Protein AF-A0A963VXR7-F1 (afdb_monomer_lite)

Secondary structure (DSSP, 8-state):
-HHHHHHHHHHHHTT--GGG---EETTEE-BTT--TT--HHHHTT-B--S--SHHHHTTT-S----

Radius of gyration: 11.06 Å; chains: 1; bounding box: 27×26×21 Å

pLDDT: mean 94.73, std 2.08, range [87.19, 97.44]

Sequence (66 aa):
GAAALACLDLLVLMGMRPENIVPTDIEGVVYRGRTSLMDEWKARHAADTDARSLREALDGADIFLG

Structure (mmCIF, N/CA/C/O backbone):
data_AF-A0A963VXR7-F1
#
_entry.id   AF-A0A963VXR7-F1
#
loop_
_atom_site.group_PDB
_atom_site.id
_atom_site.type_symbol
_atom_site.label_atom_id
_atom_site.label_alt_id
_atom_site.label_comp_id
_atom_site.label_asym_id
_atom_site.label_entity_id
_atom_site.label_seq_id
_atom_site.pdbx_PDB_ins_code
_atom_site.Cartn_x
_atom_site.Cartn_y
_atom_site.Cartn_z
_atom_site.occupancy
_atom_site.B_iso_or_equiv
_atom_site.auth_seq_id
_atom_site.auth_comp_id
_atom_site.auth_asym_id
_atom_site.auth_atom_id
_atom_site.pdbx_PDB_model_num
ATOM 1 N N . GLY A 1 1 ? 1.761 0.519 -8.551 1.00 87.19 1 GLY A N 1
ATOM 2 C CA . GLY A 1 1 ? 2.293 1.139 -9.789 1.00 87.19 1 GLY A CA 1
ATOM 3 C C . GLY A 1 1 ? 2.123 2.648 -9.736 1.00 87.19 1 GLY A C 1
ATOM 4 O O . GLY A 1 1 ? 1.542 3.126 -8.771 1.00 87.19 1 GLY A O 1
ATOM 5 N N . ALA A 1 2 ? 2.600 3.391 -10.740 1.00 92.12 2 ALA A N 1
ATOM 6 C CA . ALA A 1 2 ? 2.627 4.862 -10.702 1.00 92.12 2 ALA A CA 1
ATOM 7 C C . ALA A 1 2 ? 1.242 5.507 -10.498 1.00 92.12 2 ALA A C 1
ATOM 9 O O . ALA A 1 2 ? 1.102 6.371 -9.640 1.00 92.12 2 ALA A O 1
ATOM 10 N N . ALA A 1 3 ? 0.212 5.042 -11.218 1.00 94.12 3 ALA A N 1
ATOM 11 C CA . ALA A 1 3 ? -1.153 5.556 -11.067 1.00 94.12 3 ALA A CA 1
ATOM 12 C C . ALA A 1 3 ? -1.692 5.361 -9.639 1.00 94.12 3 ALA A C 1
ATOM 14 O O . ALA A 1 3 ? -2.123 6.319 -9.008 1.00 94.12 3 ALA A O 1
ATOM 15 N N . ALA A 1 4 ? -1.571 4.143 -9.098 1.00 94.25 4 ALA A N 1
ATOM 16 C CA . ALA A 1 4 ? -1.989 3.842 -7.730 1.00 94.25 4 ALA A CA 1
ATOM 17 C C . ALA A 1 4 ? -1.260 4.716 -6.695 1.00 94.25 4 ALA A C 1
ATOM 19 O O . ALA A 1 4 ? -1.893 5.262 -5.801 1.00 94.25 4 ALA A O 1
ATOM 20 N N . LEU A 1 5 ? 0.056 4.905 -6.841 1.00 94.50 5 LEU A N 1
ATOM 21 C CA . LEU A 1 5 ? 0.847 5.745 -5.936 1.00 94.50 5 LEU A CA 1
ATOM 22 C C . LEU A 1 5 ? 0.418 7.219 -5.984 1.00 94.50 5 LEU A C 1
ATOM 24 O O . LEU A 1 5 ? 0.301 7.848 -4.938 1.00 94.50 5 LEU A O 1
ATOM 28 N N . ALA A 1 6 ? 0.121 7.750 -7.173 1.00 95.38 6 ALA A N 1
ATOM 29 C CA . ALA A 1 6 ? -0.387 9.111 -7.326 1.00 95.38 6 ALA A CA 1
ATOM 30 C C . ALA A 1 6 ? -1.784 9.283 -6.704 1.00 95.38 6 ALA A C 1
ATOM 32 O O . ALA A 1 6 ? -2.055 10.296 -6.061 1.00 95.38 6 ALA A O 1
ATOM 33 N N . CYS A 1 7 ? -2.665 8.288 -6.847 1.00 95.56 7 CYS A N 1
ATOM 34 C CA . CYS A 1 7 ? -3.969 8.296 -6.188 1.00 95.56 7 CYS A CA 1
ATOM 35 C C . CYS A 1 7 ? -3.840 8.241 -4.661 1.00 95.56 7 CYS A C 1
ATOM 37 O O . CYS A 1 7 ? -4.544 8.974 -3.971 1.00 95.56 7 CYS A O 1
ATOM 39 N N . LEU A 1 8 ? -2.929 7.419 -4.129 1.00 95.00 8 LEU A N 1
ATOM 40 C CA . LEU A 1 8 ? -2.653 7.372 -2.692 1.00 95.00 8 LEU A CA 1
ATOM 41 C C . LEU A 1 8 ? -2.135 8.718 -2.176 1.00 95.00 8 LEU A C 1
ATOM 43 O O . LEU A 1 8 ? -2.644 9.207 -1.170 1.00 95.00 8 LEU A O 1
ATOM 47 N N . ASP A 1 9 ? -1.194 9.347 -2.882 1.00 95.19 9 ASP A N 1
ATOM 48 C CA . ASP A 1 9 ? -0.696 10.683 -2.532 1.00 95.19 9 ASP A CA 1
ATOM 49 C C . ASP A 1 9 ? -1.815 11.724 -2.517 1.00 95.19 9 ASP A C 1
ATOM 51 O O . ASP A 1 9 ? -1.906 12.520 -1.583 1.00 95.19 9 ASP A O 1
ATOM 55 N N . LEU A 1 10 ? -2.697 11.701 -3.520 1.00 96.12 10 LEU A N 1
ATOM 56 C CA . LEU A 1 10 ? -3.847 12.597 -3.576 1.00 96.12 10 LEU A CA 1
ATOM 57 C C . LEU A 1 10 ? -4.786 12.380 -2.383 1.00 96.12 10 LEU A C 1
ATOM 59 O O . LEU A 1 10 ? -5.243 13.347 -1.781 1.00 96.12 10 LEU A O 1
ATOM 63 N N . LEU A 1 11 ? -5.066 11.129 -2.013 1.00 95.44 11 LEU A N 1
ATOM 64 C CA . LEU A 1 11 ? -5.929 10.824 -0.872 1.00 95.44 11 LEU A CA 1
ATOM 65 C C . LEU A 1 11 ? -5.314 11.305 0.445 1.00 95.44 11 LEU A C 1
ATOM 67 O O . LEU A 1 11 ? -6.016 11.899 1.264 1.00 95.44 11 LEU A O 1
ATOM 71 N N . VAL A 1 12 ? -4.008 11.105 0.630 1.00 95.12 12 VAL A N 1
ATOM 72 C CA . VAL A 1 12 ? -3.280 11.619 1.797 1.00 95.12 12 VAL A CA 1
ATOM 73 C C . VAL A 1 12 ? -3.314 13.148 1.823 1.00 95.12 12 VAL A C 1
ATOM 75 O O . VAL A 1 12 ? -3.609 13.735 2.862 1.00 95.12 12 VAL A O 1
ATOM 78 N N . LEU A 1 13 ? -3.112 13.802 0.676 1.00 97.25 13 LEU A N 1
ATOM 79 C CA . LEU A 1 13 ? -3.213 15.257 0.541 1.00 97.25 13 LEU A CA 1
ATOM 80 C C . LEU A 1 13 ? -4.614 15.784 0.896 1.00 97.25 13 LEU A C 1
ATOM 82 O O . LEU A 1 13 ? -4.735 16.865 1.466 1.00 97.25 13 LEU A O 1
ATOM 86 N N . MET A 1 14 ? -5.668 15.020 0.601 1.00 97.44 14 MET A N 1
ATOM 87 C CA . MET A 1 14 ? -7.053 15.344 0.968 1.00 97.44 14 MET A CA 1
ATOM 88 C C . MET A 1 14 ? -7.394 15.037 2.437 1.00 97.44 14 MET A C 1
ATOM 90 O O . MET A 1 14 ? -8.516 15.300 2.867 1.00 97.44 14 MET A O 1
ATOM 94 N N . GLY A 1 15 ? -6.447 14.511 3.220 1.00 97.00 15 GLY A N 1
ATOM 95 C CA . GLY A 1 15 ? -6.602 14.269 4.655 1.00 97.00 15 GLY A CA 1
ATOM 96 C C . GLY A 1 15 ? -6.803 12.805 5.048 1.00 97.00 15 GLY A C 1
ATOM 97 O O . GLY A 1 15 ? -7.082 12.532 6.217 1.00 97.00 15 GLY A O 1
ATOM 98 N N . MET A 1 16 ? -6.653 11.849 4.122 1.00 96.00 16 MET A N 1
ATOM 99 C CA . MET A 1 16 ? -6.617 10.437 4.502 1.00 96.00 16 MET A CA 1
ATOM 100 C C . MET A 1 16 ? -5.366 10.149 5.334 1.00 96.00 16 MET A C 1
ATOM 102 O O . MET A 1 16 ? -4.244 10.459 4.935 1.00 96.00 16 MET A O 1
ATOM 106 N N . ARG A 1 17 ? -5.561 9.527 6.497 1.00 95.56 17 ARG A N 1
ATOM 107 C CA . ARG A 1 17 ? -4.456 9.134 7.369 1.00 95.56 17 ARG A CA 1
ATOM 108 C C . ARG A 1 17 ? -3.711 7.933 6.767 1.00 95.56 17 ARG A C 1
ATOM 110 O O . ARG A 1 17 ? -4.379 6.952 6.432 1.00 95.56 17 ARG A O 1
ATOM 117 N N . PRO A 1 18 ? -2.371 7.972 6.631 1.00 93.38 18 PRO A N 1
ATOM 118 C CA . PRO A 1 18 ? -1.599 6.879 6.038 1.00 93.38 18 PRO A CA 1
ATOM 119 C C . PRO A 1 18 ? -1.798 5.520 6.716 1.00 93.38 18 PRO A C 1
ATOM 121 O O . PRO A 1 18 ? -1.760 4.504 6.031 1.00 93.38 18 PRO A O 1
ATOM 124 N N . GLU A 1 19 ? -2.056 5.477 8.027 1.00 94.81 19 GLU A N 1
ATOM 125 C CA . GLU A 1 19 ? -2.326 4.224 8.745 1.00 94.81 19 GLU A CA 1
ATOM 126 C C . GLU A 1 19 ? -3.611 3.503 8.300 1.00 94.81 19 GLU A C 1
ATOM 128 O O . GLU A 1 19 ? -3.753 2.312 8.554 1.00 94.81 19 GLU A O 1
ATOM 133 N N . ASN A 1 20 ? -4.523 4.189 7.602 1.00 95.56 20 ASN A N 1
ATOM 134 C CA . ASN A 1 20 ? -5.750 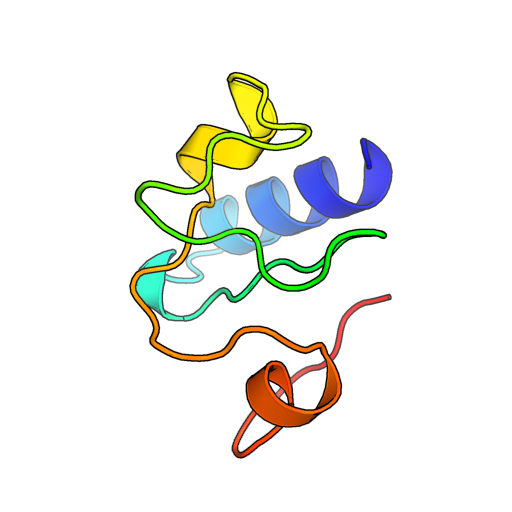3.594 7.065 1.00 95.56 20 ASN A CA 1
ATOM 135 C C . ASN A 1 20 ? -5.562 3.010 5.649 1.00 95.56 20 ASN A C 1
ATOM 137 O O . ASN A 1 20 ? -6.536 2.610 5.016 1.00 95.56 20 ASN A O 1
ATOM 141 N N . ILE A 1 21 ? -4.342 3.026 5.105 1.00 96.06 21 ILE A N 1
ATOM 142 C CA . ILE A 1 21 ? -4.056 2.633 3.723 1.00 96.06 21 ILE A CA 1
ATOM 143 C C . ILE A 1 21 ? 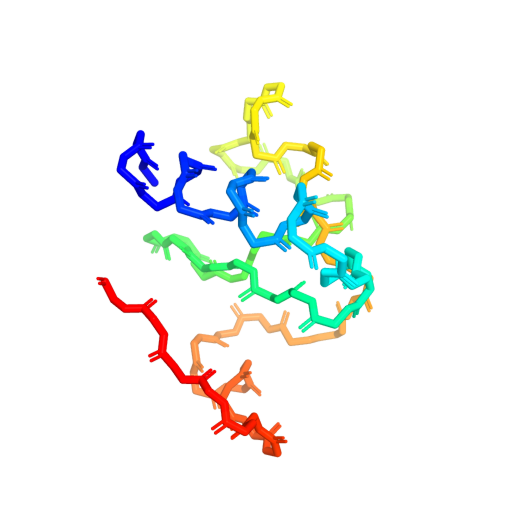-3.278 1.319 3.723 1.00 96.06 21 ILE A C 1
ATOM 145 O O . ILE A 1 21 ? -2.200 1.230 4.305 1.00 96.06 21 ILE A O 1
ATOM 149 N N . VAL A 1 22 ? -3.784 0.324 2.991 1.00 97.06 22 VAL A N 1
ATOM 150 C CA . VAL A 1 22 ? -3.095 -0.955 2.766 1.00 97.06 22 VAL A CA 1
ATOM 151 C C . VAL A 1 22 ? -2.860 -1.146 1.263 1.00 97.06 22 VAL A C 1
ATOM 153 O O . VAL A 1 22 ? -3.761 -1.587 0.547 1.00 97.06 22 VAL A O 1
ATOM 156 N N . PRO A 1 23 ? -1.669 -0.802 0.737 1.00 96.25 23 PRO A N 1
ATOM 157 C CA . PRO A 1 23 ? -1.367 -0.993 -0.673 1.00 96.25 23 PRO A CA 1
ATOM 158 C C . PRO A 1 23 ? -1.074 -2.463 -0.971 1.00 96.25 23 PRO A C 1
ATOM 160 O O . PRO A 1 23 ? -0.449 -3.164 -0.172 1.00 96.25 23 PRO A O 1
ATOM 163 N N . THR A 1 24 ? -1.445 -2.911 -2.169 1.00 96.31 24 THR A N 1
ATOM 164 C CA . THR A 1 24 ? -1.098 -4.243 -2.678 1.00 96.31 24 THR A CA 1
ATOM 165 C C . THR A 1 24 ? -0.468 -4.150 -4.067 1.00 96.31 24 THR A C 1
ATOM 167 O O . THR A 1 24 ? -0.721 -3.212 -4.827 1.00 96.31 24 THR A O 1
ATOM 170 N N . ASP A 1 25 ? 0.405 -5.099 -4.393 1.00 95.19 25 ASP A N 1
ATOM 171 C CA . ASP A 1 25 ? 0.971 -5.294 -5.726 1.00 95.19 25 ASP A CA 1
ATOM 172 C C . ASP A 1 25 ? 1.028 -6.788 -6.091 1.00 95.19 25 ASP A C 1
ATOM 174 O O . ASP A 1 25 ? 0.370 -7.613 -5.460 1.00 95.19 25 ASP A O 1
ATOM 178 N N . ILE A 1 26 ? 1.787 -7.141 -7.135 1.00 94.31 26 ILE A N 1
ATOM 179 C CA . ILE A 1 26 ? 1.896 -8.526 -7.621 1.00 94.31 26 ILE A CA 1
ATOM 180 C C . ILE A 1 26 ? 2.425 -9.512 -6.564 1.00 94.31 26 ILE A C 1
ATOM 182 O O . ILE A 1 26 ? 2.112 -10.695 -6.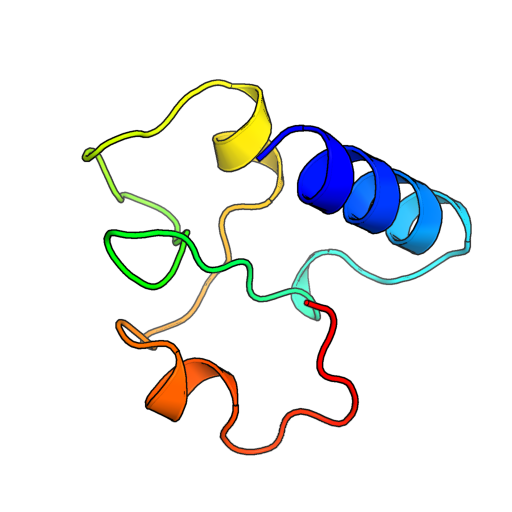639 1.00 94.31 26 ILE A O 1
ATOM 186 N N . GLU A 1 27 ? 3.166 -9.039 -5.558 1.00 94.62 27 GLU A N 1
ATOM 187 C CA . GLU A 1 27 ? 3.691 -9.868 -4.462 1.00 94.62 27 GLU A CA 1
ATOM 188 C C . GLU A 1 27 ? 2.759 -9.876 -3.237 1.00 94.62 27 GLU A C 1
ATOM 190 O O . GLU A 1 27 ? 3.085 -10.473 -2.213 1.00 94.62 27 GLU A O 1
ATOM 195 N N . GLY A 1 28 ? 1.612 -9.194 -3.307 1.00 95.75 28 GLY A N 1
ATOM 196 C CA . GLY A 1 28 ? 0.681 -9.032 -2.194 1.00 95.75 28 GLY A CA 1
ATOM 197 C C . GLY A 1 28 ? 0.845 -7.695 -1.476 1.00 95.75 28 GLY A C 1
ATOM 198 O O . GLY A 1 28 ? 1.062 -6.657 -2.103 1.00 95.75 28 GLY A O 1
ATOM 199 N N . VAL A 1 29 ? 0.673 -7.691 -0.154 1.00 96.94 29 VAL A N 1
ATOM 200 C CA . VAL A 1 29 ? 0.639 -6.451 0.642 1.00 96.94 29 VAL A CA 1
ATOM 201 C C . VAL A 1 29 ? 2.007 -5.759 0.662 1.00 96.94 29 VAL A C 1
ATOM 203 O O . VAL A 1 29 ? 3.062 -6.391 0.750 1.00 96.94 29 VAL A O 1
ATOM 206 N N . VAL A 1 30 ? 2.002 -4.430 0.581 1.00 96.69 30 VAL A N 1
ATOM 207 C CA . VAL A 1 30 ? 3.177 -3.583 0.808 1.00 96.69 30 VAL A CA 1
ATOM 208 C C . VAL A 1 30 ? 3.223 -3.249 2.300 1.00 96.69 30 VAL A C 1
ATOM 210 O O . VAL A 1 30 ? 2.512 -2.358 2.757 1.00 96.69 30 VAL A O 1
ATOM 213 N N . TYR A 1 31 ? 4.034 -3.984 3.066 1.00 96.31 31 TYR A N 1
ATOM 214 C CA . TYR A 1 31 ? 4.113 -3.876 4.529 1.00 96.31 31 TYR A CA 1
ATOM 215 C C . TYR A 1 31 ? 5.521 -3.505 5.023 1.00 96.31 31 TYR A C 1
ATOM 217 O O . TYR A 1 31 ? 6.519 -3.662 4.309 1.00 96.31 31 TYR A O 1
ATOM 225 N N . ARG A 1 32 ? 5.620 -3.010 6.263 1.00 94.62 32 ARG A N 1
ATOM 226 C CA . ARG A 1 32 ? 6.905 -2.658 6.894 1.00 94.62 32 ARG A CA 1
ATOM 227 C C . ARG A 1 32 ? 7.817 -3.880 7.038 1.00 94.62 32 ARG A C 1
ATOM 229 O O . ARG A 1 32 ? 7.431 -4.895 7.601 1.00 94.62 32 ARG A O 1
ATOM 236 N N . GLY A 1 33 ? 9.058 -3.771 6.564 1.00 92.12 33 GLY A N 1
ATOM 237 C CA . GLY A 1 33 ? 10.038 -4.865 6.615 1.00 92.12 33 GLY A CA 1
ATOM 238 C C . GLY A 1 33 ? 9.985 -5.833 5.427 1.00 92.12 33 GLY A C 1
ATOM 239 O O . GLY A 1 33 ? 10.813 -6.740 5.351 1.00 92.12 33 GLY A O 1
ATOM 240 N N . ARG A 1 34 ? 9.074 -5.632 4.465 1.00 94.94 34 ARG A N 1
ATOM 241 C CA . ARG A 1 34 ? 9.128 -6.309 3.164 1.00 94.94 34 ARG A CA 1
ATOM 242 C C . ARG A 1 34 ? 10.398 -5.899 2.409 1.00 94.94 34 ARG A C 1
ATOM 244 O O . ARG A 1 34 ? 10.755 -4.726 2.388 1.00 94.94 34 ARG A O 1
ATOM 251 N N . THR A 1 35 ? 11.058 -6.853 1.755 1.00 93.88 35 THR A N 1
ATOM 252 C CA . THR A 1 35 ? 12.257 -6.601 0.930 1.00 93.88 35 THR A CA 1
ATOM 253 C C . THR A 1 35 ? 12.001 -6.774 -0.569 1.00 93.88 35 THR A C 1
ATOM 255 O O . THR A 1 35 ? 12.674 -6.149 -1.386 1.00 93.88 35 THR A O 1
ATOM 258 N N . SER A 1 36 ? 11.018 -7.591 -0.957 1.00 92.94 36 SER A N 1
ATOM 259 C CA . SER A 1 36 ? 10.716 -7.899 -2.358 1.00 92.94 36 SER A CA 1
ATOM 260 C C . SER A 1 36 ? 10.024 -6.740 -3.078 1.00 92.94 36 SER A C 1
ATOM 262 O O . SER A 1 36 ? 9.001 -6.230 -2.621 1.00 92.94 36 SER A O 1
ATOM 264 N N . LEU A 1 37 ? 10.548 -6.349 -4.245 1.00 91.44 37 LEU A N 1
ATOM 265 C CA . LEU A 1 37 ? 9.991 -5.294 -5.111 1.00 91.44 37 LEU A CA 1
ATOM 266 C C . LEU A 1 37 ? 9.669 -3.977 -4.376 1.00 91.44 37 LEU A C 1
ATOM 268 O O . LEU A 1 37 ? 8.693 -3.305 -4.721 1.00 91.44 37 LEU A O 1
ATOM 272 N N . MET A 1 38 ? 10.473 -3.622 -3.372 1.00 92.31 38 MET A N 1
ATOM 273 C CA . MET A 1 38 ? 10.341 -2.376 -2.622 1.00 92.31 38 MET A CA 1
ATOM 274 C C . MET A 1 38 ? 11.255 -1.300 -3.203 1.00 92.31 38 MET A C 1
ATOM 276 O O . MET A 1 38 ? 12.469 -1.471 -3.269 1.00 92.31 38 MET A O 1
ATOM 280 N N . ASP A 1 39 ? 10.651 -0.184 -3.592 1.00 92.25 39 ASP A N 1
ATOM 281 C CA . ASP A 1 39 ? 11.327 1.061 -3.945 1.00 92.25 39 ASP A CA 1
ATOM 282 C C . ASP A 1 39 ? 10.970 2.154 -2.918 1.00 92.25 39 ASP A C 1
ATOM 284 O O . ASP A 1 39 ? 10.136 1.949 -2.028 1.00 92.25 39 ASP A O 1
ATOM 288 N N . GLU A 1 40 ? 11.605 3.322 -3.024 1.00 90.75 40 GLU A N 1
ATOM 289 C CA . GLU A 1 40 ? 11.365 4.461 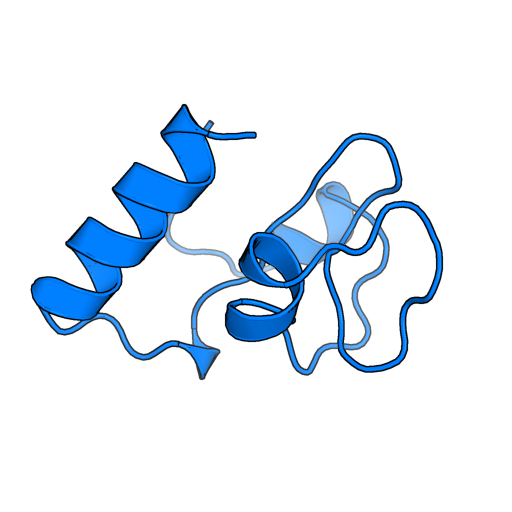-2.125 1.00 90.75 40 GLU A CA 1
ATOM 290 C C . GLU A 1 40 ? 9.900 4.943 -2.135 1.00 90.75 40 GLU A C 1
ATOM 292 O O . GLU A 1 40 ? 9.366 5.366 -1.106 1.00 90.75 40 GLU A O 1
ATOM 297 N N . TRP A 1 41 ? 9.215 4.809 -3.275 1.00 91.31 41 TRP A N 1
ATOM 298 C CA . TRP A 1 41 ? 7.839 5.263 -3.480 1.00 91.31 41 TRP A CA 1
ATOM 299 C C . TRP A 1 41 ? 6.810 4.315 -2.871 1.00 91.31 41 TRP A C 1
ATOM 301 O O . TRP A 1 41 ? 5.740 4.747 -2.446 1.00 91.31 41 TRP A O 1
ATOM 311 N N . LYS A 1 42 ? 7.111 3.019 -2.805 1.00 91.75 42 LYS A N 1
ATOM 312 C CA . LYS A 1 42 ? 6.314 2.035 -2.069 1.00 91.75 42 LYS A CA 1
ATOM 313 C C . LYS A 1 42 ? 6.606 2.089 -0.578 1.00 91.75 42 LYS A C 1
ATOM 315 O O . LYS A 1 42 ? 5.677 1.976 0.216 1.00 91.75 42 LYS A O 1
ATOM 320 N N . ALA A 1 43 ? 7.865 2.304 -0.193 1.00 92.19 43 ALA A N 1
ATOM 321 C CA . ALA A 1 43 ? 8.284 2.327 1.207 1.00 92.19 43 ALA A CA 1
ATOM 322 C C . ALA A 1 43 ? 7.521 3.370 2.040 1.00 92.19 43 ALA A C 1
ATOM 324 O O . ALA A 1 43 ? 7.127 3.076 3.167 1.00 92.19 43 ALA A O 1
ATOM 325 N N . ARG A 1 44 ? 7.230 4.550 1.475 1.00 91.19 44 ARG A N 1
ATOM 326 C CA . ARG A 1 44 ? 6.434 5.603 2.143 1.00 91.19 44 ARG A CA 1
ATOM 327 C C . ARG A 1 44 ? 4.981 5.207 2.447 1.00 91.19 44 ARG A C 1
ATOM 329 O O . ARG A 1 44 ? 4.382 5.799 3.336 1.00 91.19 44 ARG A O 1
ATOM 336 N N . HIS A 1 45 ? 4.420 4.231 1.729 1.00 93.50 45 HIS A N 1
ATOM 337 C CA . HIS A 1 45 ? 3.060 3.727 1.957 1.00 93.50 45 HIS A CA 1
ATOM 338 C C . HIS A 1 45 ? 3.052 2.320 2.566 1.00 93.50 45 HIS A C 1
ATOM 340 O O . HIS A 1 45 ? 2.014 1.666 2.566 1.00 93.50 45 HIS A O 1
ATOM 346 N N . ALA A 1 46 ? 4.193 1.826 3.057 1.00 95.31 46 ALA A N 1
ATOM 347 C CA . ALA A 1 46 ? 4.263 0.508 3.668 1.00 95.31 46 ALA A CA 1
ATOM 348 C C . ALA A 1 46 ? 3.378 0.445 4.922 1.00 95.31 46 ALA A C 1
ATOM 350 O O . ALA A 1 46 ? 3.624 1.140 5.912 1.00 95.31 46 ALA A O 1
ATOM 351 N N . ALA A 1 47 ? 2.357 -0.408 4.864 1.00 96.06 47 ALA A N 1
ATOM 352 C CA . ALA A 1 47 ? 1.378 -0.567 5.922 1.00 96.06 47 ALA A CA 1
ATOM 353 C C . ALA A 1 47 ? 1.977 -1.298 7.131 1.00 96.06 47 ALA A C 1
ATOM 355 O O . ALA A 1 47 ? 2.836 -2.177 6.998 1.00 96.06 47 ALA A O 1
ATOM 356 N N . ASP A 1 48 ? 1.509 -0.931 8.319 1.00 95.38 48 ASP A N 1
ATOM 357 C CA . ASP A 1 48 ? 1.789 -1.659 9.553 1.00 95.38 48 ASP A CA 1
ATOM 358 C C . ASP A 1 48 ? 0.646 -2.654 9.796 1.00 95.38 48 ASP A C 1
ATOM 360 O O . ASP A 1 48 ? -0.391 -2.308 10.355 1.00 95.38 48 ASP A O 1
ATOM 364 N N . THR A 1 49 ? 0.771 -3.854 9.225 1.00 95.38 49 THR A N 1
ATOM 365 C CA . THR A 1 49 ? -0.290 -4.870 9.222 1.00 95.38 49 THR A CA 1
ATOM 366 C C . THR A 1 49 ? 0.272 -6.281 9.077 1.00 95.38 49 THR A C 1
ATOM 368 O O . THR A 1 49 ? 1.327 -6.501 8.469 1.00 95.38 49 THR A O 1
ATOM 371 N N . ASP A 1 50 ? -0.476 -7.258 9.585 1.00 95.62 50 ASP A N 1
ATOM 372 C CA . ASP A 1 50 ? -0.186 -8.685 9.443 1.00 95.62 50 ASP A CA 1
ATOM 373 C C . ASP A 1 50 ? -0.735 -9.297 8.148 1.00 95.62 50 ASP A C 1
ATOM 375 O O . ASP A 1 50 ? -0.331 -10.402 7.785 1.00 95.62 50 ASP A O 1
ATOM 379 N N . ALA A 1 51 ? -1.576 -8.574 7.402 1.00 96.56 51 ALA A N 1
ATOM 380 C CA . ALA A 1 51 ? -2.089 -9.041 6.118 1.00 96.56 51 ALA A CA 1
ATOM 381 C C . ALA A 1 51 ? -0.952 -9.272 5.106 1.00 96.56 51 ALA A C 1
ATOM 383 O O . ALA A 1 51 ? 0.004 -8.491 5.012 1.00 96.56 51 ALA A O 1
ATOM 384 N N . ARG A 1 52 ? -1.049 -10.348 4.321 1.00 96.69 52 ARG A N 1
ATOM 385 C CA . ARG A 1 52 ? -0.074 -10.714 3.278 1.00 96.69 52 ARG A CA 1
ATOM 386 C C . ARG A 1 52 ? -0.694 -10.828 1.894 1.00 96.69 52 ARG A C 1
ATOM 388 O O . ARG A 1 52 ? 0.015 -10.656 0.905 1.00 96.69 52 ARG A O 1
ATOM 395 N N . SER A 1 53 ? -2.004 -11.037 1.802 1.00 96.88 53 SER A N 1
ATOM 396 C CA . SER A 1 53 ? -2.727 -11.146 0.532 1.00 96.88 53 SER A CA 1
ATOM 397 C C . SER A 1 53 ? -3.740 -10.016 0.326 1.00 96.88 53 SER A C 1
ATOM 399 O O . SER A 1 53 ? -4.202 -9.396 1.281 1.00 96.88 53 SER A O 1
ATOM 401 N N . LEU A 1 54 ? -4.142 -9.774 -0.930 1.00 96.06 54 LEU A N 1
ATOM 402 C CA . LEU A 1 54 ? -5.243 -8.849 -1.237 1.00 96.06 54 LEU A CA 1
ATOM 403 C C . LEU A 1 54 ? -6.537 -9.260 -0.523 1.00 96.06 54 LEU A C 1
ATOM 405 O O . LEU A 1 54 ? -7.263 -8.408 -0.031 1.00 96.06 54 LEU A O 1
ATOM 409 N N . ARG A 1 55 ? -6.816 -10.566 -0.440 1.00 96.81 55 ARG A N 1
ATOM 410 C CA . ARG A 1 55 ? -8.010 -11.081 0.241 1.00 96.81 55 ARG A CA 1
ATOM 411 C C . ARG A 1 55 ? -8.033 -10.685 1.716 1.00 96.81 55 ARG A C 1
ATOM 413 O O . ARG A 1 55 ? -9.084 -10.288 2.196 1.00 96.81 55 ARG A O 1
ATOM 420 N N . GLU A 1 56 ? -6.903 -10.799 2.405 1.00 97.38 56 GLU A N 1
ATOM 421 C CA . GLU A 1 56 ? -6.780 -10.377 3.805 1.00 97.38 56 GLU A CA 1
ATOM 422 C C . GLU A 1 56 ? -6.856 -8.855 3.947 1.00 97.38 56 GLU A C 1
ATOM 424 O O . GLU A 1 56 ? -7.526 -8.365 4.843 1.00 97.38 56 GLU A O 1
ATOM 429 N N . ALA A 1 57 ? -6.226 -8.100 3.040 1.00 96.25 57 ALA A N 1
ATOM 430 C CA . ALA A 1 57 ? -6.257 -6.635 3.060 1.00 96.25 57 ALA A CA 1
ATOM 431 C C . ALA A 1 57 ? -7.659 -6.041 2.823 1.00 96.25 57 ALA A C 1
ATOM 433 O O . ALA A 1 57 ? -7.905 -4.894 3.182 1.00 96.25 57 ALA A O 1
ATOM 434 N N . LEU A 1 58 ? -8.560 -6.804 2.199 1.00 96.19 58 LEU A N 1
ATOM 435 C CA . LEU A 1 58 ? -9.951 -6.412 1.975 1.00 96.19 58 LEU A CA 1
ATOM 436 C C . LEU A 1 58 ? -10.859 -6.679 3.181 1.00 96.19 58 LEU A C 1
ATOM 438 O O . LEU A 1 58 ? -11.984 -6.179 3.197 1.00 96.19 58 LEU A O 1
ATOM 442 N N . ASP A 1 59 ? -10.420 -7.470 4.163 1.00 95.75 59 ASP A N 1
ATOM 443 C CA . ASP A 1 59 ? -11.245 -7.775 5.329 1.00 95.75 59 ASP A CA 1
ATOM 444 C C . ASP A 1 59 ? -11.467 -6.510 6.171 1.00 95.75 59 ASP A C 1
ATOM 446 O O . ASP A 1 59 ? -10.521 -5.882 6.644 1.00 95.75 59 ASP A O 1
ATOM 450 N N . GLY A 1 60 ? -12.729 -6.099 6.303 1.00 93.12 60 GLY A N 1
ATOM 451 C CA . GLY A 1 60 ? -13.106 -4.861 6.989 1.00 93.12 60 GLY A CA 1
ATOM 452 C C . GLY A 1 60 ? -12.760 -3.559 6.252 1.00 93.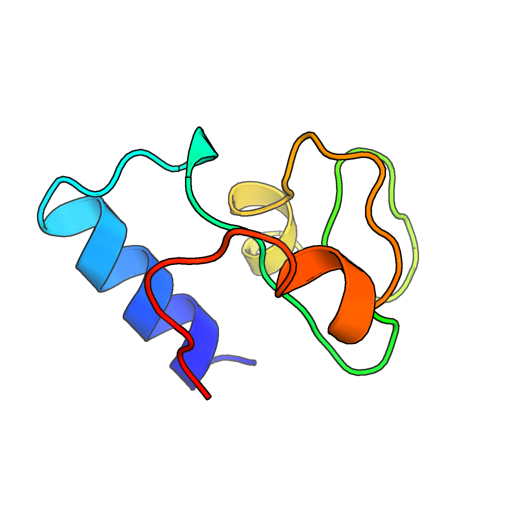12 60 GLY A C 1
ATOM 453 O O . GLY A 1 60 ? -12.892 -2.493 6.848 1.00 93.12 60 GLY A O 1
ATOM 454 N N . ALA A 1 61 ? -12.335 -3.609 4.985 1.00 96.00 61 ALA A N 1
ATOM 455 C CA . ALA A 1 61 ? -12.048 -2.404 4.209 1.00 96.00 61 ALA A CA 1
ATOM 456 C C . ALA A 1 61 ? -13.339 -1.692 3.759 1.00 96.00 61 ALA A C 1
ATOM 458 O O . ALA A 1 61 ? -14.208 -2.299 3.134 1.00 96.00 61 ALA A O 1
ATOM 459 N N . ASP A 1 62 ? -13.431 -0.381 4.003 1.00 96.88 62 ASP A N 1
ATOM 460 C CA . ASP A 1 62 ? -14.565 0.443 3.553 1.00 96.88 62 ASP A CA 1
ATOM 461 C C . ASP A 1 62 ? -14.496 0.794 2.056 1.00 96.88 62 ASP A C 1
ATOM 463 O O . ASP A 1 62 ? -15.517 1.019 1.403 1.00 96.88 62 ASP A O 1
ATOM 467 N N . ILE A 1 63 ? -13.280 0.890 1.507 1.00 95.19 63 ILE A N 1
ATOM 468 C CA . ILE A 1 63 ? -13.008 1.341 0.138 1.00 95.19 63 ILE A CA 1
ATOM 469 C C . ILE A 1 63 ? -11.972 0.414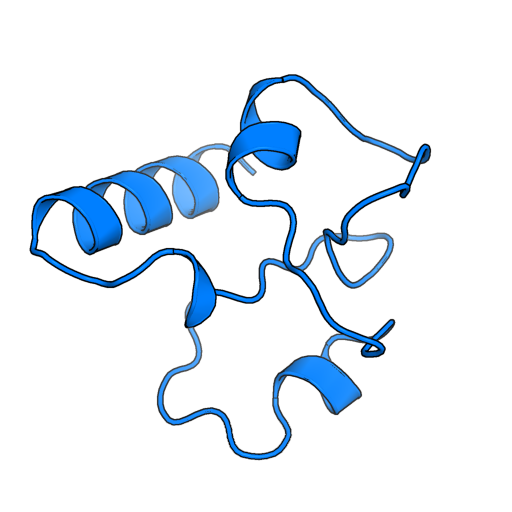 -0.499 1.00 95.19 63 ILE A C 1
ATOM 471 O O . ILE A 1 63 ? -10.910 0.168 0.068 1.00 95.19 63 ILE A O 1
ATOM 475 N N . PHE A 1 64 ? -12.252 -0.026 -1.726 1.00 95.12 64 PHE A N 1
ATOM 476 C CA . PHE A 1 64 ? -11.274 -0.654 -2.609 1.00 95.12 64 PHE A CA 1
ATOM 477 C C . PHE A 1 64 ? -10.982 0.264 -3.799 1.00 95.12 64 PHE A C 1
ATOM 479 O O . PHE A 1 64 ? -11.906 0.761 -4.444 1.00 95.12 64 PHE A O 1
ATOM 486 N N . LEU A 1 65 ? -9.698 0.472 -4.094 1.00 92.81 65 LEU A N 1
ATOM 487 C CA . LEU A 1 65 ? -9.224 1.290 -5.207 1.00 92.81 65 LEU A CA 1
ATOM 488 C C . LEU A 1 65 ? -8.286 0.449 -6.084 1.00 92.81 65 LEU A C 1
ATOM 490 O O . LEU A 1 65 ? -7.226 0.033 -5.614 1.00 92.81 65 LEU A O 1
ATOM 494 N N . GLY A 1 66 ? -8.702 0.190 -7.327 1.00 89.06 66 GLY A N 1
ATOM 495 C CA . GLY A 1 66 ? -7.965 -0.596 -8.326 1.00 89.06 66 GLY A CA 1
ATOM 496 C C . GLY A 1 66 ? -7.283 0.261 -9.379 1.00 89.06 66 GLY A C 1
ATOM 497 O O . GLY A 1 66 ? -7.890 1.280 -9.778 1.00 89.06 66 GLY A O 1
#

Foldseek 3Di:
DVVVLVVVVVVVVVPDDLQLDWDADPQATQAPPDDPPDDPSSNVSHYDDPGRHPVSVCVVRPDDDD